Protein AF-A0A2M7B687-F1 (afdb_monomer_lite)

Radius of gyration: 14.81 Å; chains: 1; bounding box: 36×18×42 Å

Structure (mmCIF, N/CA/C/O backbone):
data_AF-A0A2M7B687-F1
#
_entry.id   AF-A0A2M7B687-F1
#
loop_
_atom_site.group_PDB
_atom_site.id
_atom_site.type_symbol
_atom_site.label_atom_id
_atom_site.label_alt_id
_atom_site.label_comp_id
_atom_site.label_asym_id
_atom_site.label_entity_id
_atom_site.label_seq_id
_atom_site.pdbx_PDB_ins_code
_atom_site.Cartn_x
_atom_site.Cartn_y
_atom_site.Cartn_z
_atom_site.occupancy
_atom_site.B_iso_or_equiv
_atom_site.auth_seq_id
_atom_site.auth_comp_id
_atom_site.auth_asym_id
_atom_site.auth_atom_id
_atom_site.pdbx_PDB_model_num
ATOM 1 N N . VAL A 1 1 ? -9.227 -7.936 19.116 1.00 76.56 1 VAL A N 1
ATOM 2 C CA . VAL A 1 1 ? -9.683 -8.171 17.720 1.00 76.56 1 VAL A CA 1
ATOM 3 C C . VAL A 1 1 ? -9.499 -6.931 16.849 1.00 76.56 1 VAL A C 1
ATOM 5 O O . VAL A 1 1 ? -8.831 -7.038 15.831 1.00 76.56 1 VAL A O 1
ATOM 8 N N . SER A 1 2 ? -9.966 -5.750 17.271 1.00 86.00 2 SER A N 1
ATOM 9 C CA . SER A 1 2 ? -9.826 -4.484 16.523 1.00 86.00 2 SER A CA 1
ATOM 10 C C . SER A 1 2 ? -8.389 -4.148 16.096 1.00 86.00 2 SER A C 1
ATOM 12 O O . SER A 1 2 ? -8.169 -3.757 14.955 1.00 86.00 2 SER A O 1
ATOM 14 N N . ILE A 1 3 ? -7.395 -4.395 16.961 1.00 89.25 3 ILE A N 1
ATOM 15 C CA . ILE A 1 3 ? -5.974 -4.183 16.631 1.00 89.25 3 ILE A CA 1
ATOM 16 C C . ILE A 1 3 ? -5.495 -5.076 15.471 1.00 89.25 3 ILE A C 1
ATOM 18 O O . ILE A 1 3 ? -4.766 -4.618 14.601 1.00 89.25 3 ILE A O 1
ATOM 22 N N . ILE A 1 4 ? -5.952 -6.334 15.415 1.00 92.44 4 ILE A N 1
ATOM 23 C CA . ILE A 1 4 ? -5.565 -7.298 14.374 1.00 92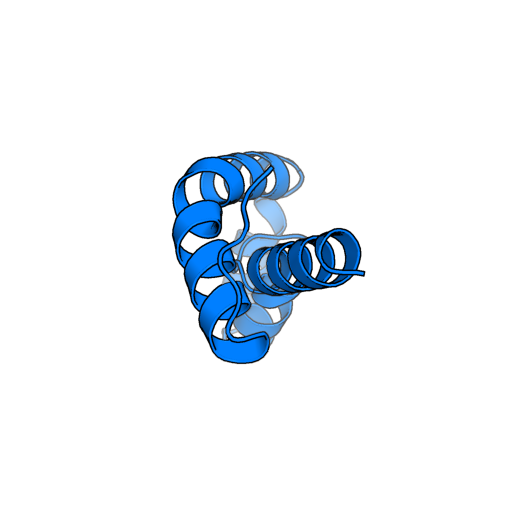.44 4 ILE A CA 1
ATOM 24 C C . ILE A 1 4 ? -6.142 -6.855 13.030 1.00 92.44 4 ILE A C 1
ATOM 26 O O . ILE A 1 4 ? -5.437 -6.860 12.024 1.00 92.44 4 ILE A O 1
ATOM 30 N N . VAL A 1 5 ? -7.411 -6.438 13.019 1.00 92.25 5 VAL A N 1
ATOM 31 C CA . VAL A 1 5 ? -8.076 -5.928 11.813 1.00 92.25 5 VAL A CA 1
ATOM 32 C C . VAL A 1 5 ? -7.369 -4.671 11.308 1.00 92.25 5 VAL A C 1
ATOM 34 O O . VAL A 1 5 ? -7.039 -4.594 10.129 1.00 92.25 5 VAL A O 1
ATOM 37 N N . TYR A 1 6 ? -7.059 -3.726 12.198 1.00 92.75 6 TYR A N 1
ATOM 38 C CA . TYR A 1 6 ? -6.348 -2.502 11.829 1.00 92.75 6 TYR A CA 1
ATOM 39 C C . TYR A 1 6 ? -4.959 -2.785 11.237 1.00 92.75 6 TYR A C 1
ATOM 41 O O . TYR A 1 6 ? -4.619 -2.235 10.192 1.00 92.75 6 TYR A O 1
ATOM 49 N N . ILE A 1 7 ? -4.183 -3.689 11.847 1.00 93.31 7 ILE A N 1
ATOM 50 C CA . ILE A 1 7 ? -2.866 -4.092 11.328 1.00 93.31 7 ILE A CA 1
ATOM 51 C C . ILE A 1 7 ? -2.994 -4.732 9.941 1.00 93.31 7 ILE A C 1
ATOM 53 O O . ILE A 1 7 ? -2.230 -4.382 9.047 1.00 93.31 7 ILE A O 1
ATOM 57 N N . ASN A 1 8 ? -3.965 -5.624 9.724 1.00 95.19 8 ASN A N 1
ATOM 58 C CA . ASN A 1 8 ? -4.164 -6.255 8.414 1.00 95.19 8 ASN A CA 1
ATOM 59 C C . ASN A 1 8 ? -4.570 -5.242 7.338 1.00 95.19 8 ASN A C 1
ATOM 61 O O . ASN A 1 8 ? -4.040 -5.295 6.232 1.00 95.19 8 ASN A O 1
ATOM 65 N N . ILE A 1 9 ? -5.453 -4.291 7.662 1.00 94.94 9 ILE A N 1
ATOM 66 C CA . ILE A 1 9 ? -5.810 -3.194 6.749 1.00 94.94 9 ILE A CA 1
ATOM 67 C C . ILE A 1 9 ? -4.567 -2.366 6.412 1.00 94.94 9 ILE A C 1
ATOM 69 O O . ILE A 1 9 ? -4.316 -2.079 5.243 1.00 94.94 9 ILE A O 1
ATOM 73 N N . PHE A 1 10 ? -3.760 -2.016 7.416 1.00 94.94 10 PHE A N 1
ATOM 74 C CA . PHE A 1 10 ? -2.542 -1.240 7.205 1.00 94.94 10 PHE A CA 1
ATOM 75 C C . PHE A 1 10 ? -1.520 -1.992 6.338 1.00 94.94 10 PHE A C 1
ATOM 77 O O . PHE A 1 10 ? -0.976 -1.413 5.402 1.00 94.94 10 PHE A O 1
ATOM 84 N N . LEU A 1 11 ? -1.296 -3.286 6.593 1.00 94.69 11 LEU A N 1
ATOM 85 C CA . LEU A 1 11 ? -0.403 -4.134 5.794 1.00 94.69 11 LEU A CA 1
ATOM 86 C C . LEU A 1 11 ? -0.907 -4.323 4.358 1.00 94.69 11 LEU A C 1
ATOM 88 O O . LEU A 1 11 ? -0.106 -4.305 3.426 1.00 94.69 11 LEU A O 1
ATOM 92 N N . ALA A 1 12 ? -2.220 -4.470 4.164 1.00 95.00 12 ALA A N 1
ATOM 93 C CA . ALA A 1 12 ? -2.817 -4.556 2.834 1.00 95.00 12 ALA A CA 1
ATOM 94 C C . ALA A 1 12 ? -2.586 -3.261 2.044 1.00 95.00 12 ALA A C 1
ATOM 96 O O . ALA A 1 12 ? -2.119 -3.304 0.908 1.00 95.00 12 ALA A O 1
ATOM 97 N N . LEU A 1 13 ? -2.840 -2.105 2.664 1.00 95.44 13 LEU A N 1
ATOM 98 C CA . 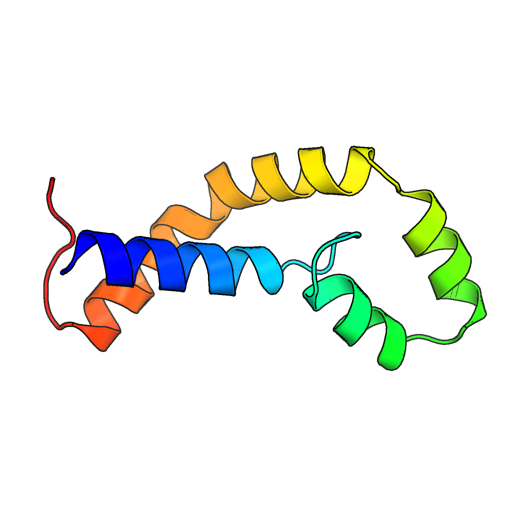LEU A 1 13 ? -2.571 -0.802 2.057 1.00 95.44 13 LEU A CA 1
ATOM 99 C C . LEU A 1 13 ? -1.079 -0.589 1.773 1.00 95.44 13 LEU A C 1
ATOM 101 O O . LEU A 1 13 ? -0.729 -0.078 0.712 1.00 95.44 13 LEU A O 1
ATOM 105 N N . PHE A 1 14 ? -0.202 -1.008 2.686 1.00 94.81 14 PHE A N 1
ATOM 106 C CA . PHE A 1 14 ? 1.245 -0.939 2.499 1.00 94.81 14 PHE A CA 1
ATOM 107 C C . PHE A 1 14 ? 1.684 -1.754 1.280 1.00 94.81 14 PHE A C 1
ATOM 109 O O . PHE A 1 14 ? 2.381 -1.233 0.415 1.00 94.81 14 PHE A O 1
ATOM 116 N N . ASN A 1 15 ? 1.199 -2.991 1.146 1.00 93.38 15 ASN A N 1
ATOM 117 C CA . ASN A 1 15 ? 1.510 -3.840 -0.002 1.00 93.38 15 ASN A CA 1
ATOM 118 C C . ASN A 1 15 ? 0.945 -3.325 -1.329 1.00 93.38 15 ASN A C 1
ATOM 120 O O . ASN A 1 15 ? 1.436 -3.744 -2.368 1.00 93.38 15 ASN A O 1
ATOM 124 N N . LEU A 1 16 ? -0.030 -2.414 -1.336 1.00 92.75 16 LEU A N 1
ATOM 125 C CA . LEU A 1 16 ? -0.535 -1.791 -2.565 1.00 92.75 16 LEU A CA 1
ATOM 126 C C . LEU A 1 16 ? 0.336 -0.631 -3.069 1.00 92.75 16 LEU A C 1
ATOM 128 O O . LEU A 1 16 ? 0.145 -0.177 -4.199 1.00 92.75 16 LEU A O 1
ATOM 132 N N . ILE A 1 17 ? 1.296 -0.151 -2.276 1.00 92.12 17 ILE A N 1
ATOM 133 C CA . ILE A 1 17 ? 2.204 0.914 -2.705 1.00 92.12 17 ILE A CA 1
ATOM 134 C C . ILE A 1 17 ? 3.083 0.380 -3.855 1.00 92.12 17 ILE A C 1
ATOM 136 O O . ILE A 1 17 ? 3.764 -0.635 -3.686 1.00 92.12 17 ILE A O 1
ATOM 140 N N . PRO A 1 18 ? 3.128 1.052 -5.024 1.00 87.31 18 PRO A N 1
ATOM 141 C CA . PRO A 1 18 ? 3.873 0.589 -6.195 1.00 87.31 18 PRO A CA 1
ATOM 142 C C . PRO A 1 18 ? 5.382 0.887 -6.091 1.00 87.31 18 PRO A C 1
ATOM 144 O O . PRO A 1 18 ? 5.987 1.449 -7.003 1.00 87.31 18 PRO A O 1
ATOM 147 N N . LEU A 1 19 ? 6.000 0.517 -4.968 1.00 89.12 19 LEU A N 1
ATOM 148 C CA . LEU A 1 19 ? 7.427 0.678 -4.681 1.00 89.12 19 LEU A CA 1
ATOM 149 C C . LEU A 1 19 ? 8.065 -0.690 -4.408 1.00 89.12 19 LEU A C 1
ATOM 151 O O . LEU A 1 19 ? 7.581 -1.421 -3.544 1.00 89.12 19 LEU A O 1
ATOM 155 N N . PRO A 1 20 ? 9.142 -1.071 -5.115 1.00 84.31 20 PRO A N 1
ATOM 156 C CA . PRO A 1 20 ? 9.862 -2.307 -4.817 1.00 84.31 20 PRO A CA 1
ATOM 157 C C . PRO A 1 20 ? 10.376 -2.306 -3.374 1.00 84.31 20 PRO A C 1
ATOM 159 O O . PRO A 1 20 ? 10.814 -1.255 -2.899 1.00 84.31 20 PRO A O 1
ATOM 162 N N . PRO A 1 21 ? 10.370 -3.453 -2.668 1.00 83.81 21 PRO A N 1
ATOM 163 C CA . PRO A 1 21 ? 9.994 -4.815 -3.069 1.00 83.81 21 PRO A CA 1
ATOM 164 C C . PRO A 1 21 ? 8.517 -5.180 -2.805 1.00 83.81 21 PRO A C 1
ATOM 166 O O . PRO A 1 21 ? 8.174 -6.363 -2.846 1.00 83.81 21 PRO A O 1
ATOM 169 N N . LEU A 1 22 ? 7.656 -4.204 -2.501 1.00 88.62 22 LEU A N 1
ATOM 170 C CA . LEU A 1 22 ? 6.259 -4.437 -2.117 1.00 88.62 22 LEU A CA 1
ATOM 171 C C . LEU A 1 22 ? 5.451 -5.042 -3.268 1.00 88.62 22 LEU A C 1
ATOM 173 O O . LEU A 1 22 ? 5.772 -4.834 -4.442 1.00 88.62 22 LEU A O 1
ATOM 177 N N . ASP A 1 23 ? 4.387 -5.774 -2.946 1.00 89.12 23 ASP A N 1
ATOM 178 C CA . ASP A 1 23 ? 3.645 -6.549 -3.948 1.00 89.12 23 ASP A CA 1
ATOM 179 C C . ASP A 1 23 ? 2.981 -5.676 -5.027 1.00 89.12 23 ASP A C 1
ATOM 181 O O . ASP A 1 23 ? 2.940 -6.060 -6.196 1.00 89.12 23 ASP A O 1
ATOM 185 N N . GLY A 1 24 ? 2.583 -4.449 -4.697 1.00 86.69 24 GLY A N 1
ATOM 186 C CA . GLY A 1 24 ? 2.032 -3.470 -5.633 1.00 86.69 24 GLY A CA 1
ATOM 187 C C . GLY A 1 24 ? 3.013 -3.088 -6.742 1.00 86.69 24 GLY A C 1
ATOM 188 O O . GLY A 1 24 ? 2.600 -2.802 -7.865 1.00 86.69 24 GLY A O 1
ATOM 189 N N . SER A 1 25 ? 4.323 -3.162 -6.482 1.00 87.38 25 SER A N 1
ATOM 190 C CA . SER A 1 25 ? 5.342 -2.952 -7.518 1.00 87.38 25 SER A CA 1
ATOM 191 C C . SER A 1 25 ? 5.407 -4.097 -8.531 1.00 87.38 25 SER A C 1
ATOM 193 O O . SER A 1 25 ? 5.734 -3.854 -9.691 1.00 87.38 25 SER A O 1
ATOM 195 N N . LYS A 1 26 ? 5.057 -5.326 -8.126 1.00 85.12 26 LYS A N 1
ATOM 196 C CA . LYS A 1 26 ? 4.965 -6.494 -9.018 1.00 85.12 26 LYS A CA 1
ATOM 197 C C . LYS A 1 26 ? 3.699 -6.421 -9.870 1.00 85.12 26 LYS A C 1
ATOM 199 O O . LYS A 1 26 ? 3.763 -6.651 -11.069 1.00 85.12 26 LYS A O 1
ATOM 204 N N . VAL A 1 27 ? 2.581 -5.995 -9.281 1.00 87.12 27 VAL A N 1
ATOM 205 C CA . VAL A 1 27 ? 1.349 -5.723 -10.042 1.00 87.12 27 VAL A CA 1
ATOM 206 C C . VAL A 1 27 ? 1.595 -4.627 -11.082 1.00 87.12 27 VAL A C 1
ATOM 208 O O . VAL A 1 27 ? 1.228 -4.777 -12.244 1.00 87.12 27 VAL A O 1
ATOM 211 N N . LEU A 1 28 ? 2.280 -3.544 -10.698 1.00 86.00 28 LEU A N 1
ATOM 212 C CA . LEU A 1 28 ? 2.667 -2.500 -11.645 1.00 86.00 28 LEU A CA 1
ATOM 213 C C . LEU A 1 28 ? 3.656 -3.025 -12.700 1.00 86.00 28 LEU A C 1
ATOM 215 O O . LEU A 1 28 ? 3.578 -2.630 -13.860 1.00 86.00 28 LEU A O 1
ATOM 219 N N . ALA A 1 29 ? 4.571 -3.918 -12.322 1.00 84.94 29 ALA A N 1
ATOM 220 C CA . ALA A 1 29 ? 5.521 -4.533 -13.241 1.00 84.94 29 ALA A CA 1
ATOM 221 C C . ALA A 1 29 ? 4.842 -5.323 -14.361 1.00 84.94 29 ALA A C 1
ATOM 223 O O . ALA A 1 29 ? 5.250 -5.179 -15.512 1.00 84.94 29 ALA A O 1
ATOM 224 N N . ASP A 1 30 ? 3.805 -6.096 -14.041 1.00 84.75 30 ASP A N 1
ATOM 225 C CA . ASP A 1 30 ? 3.050 -6.877 -15.029 1.00 84.75 30 ASP A CA 1
ATOM 226 C C . ASP A 1 30 ? 2.292 -5.981 -16.021 1.00 84.75 30 ASP A C 1
ATOM 228 O O . ASP A 1 30 ? 2.066 -6.363 -17.169 1.00 84.75 30 ASP A O 1
ATOM 232 N N . LEU A 1 31 ? 1.952 -4.757 -15.608 1.00 85.75 31 LEU A N 1
ATOM 233 C CA . LEU A 1 31 ? 1.327 -3.750 -16.466 1.00 85.75 31 LEU A CA 1
ATOM 234 C C . LEU A 1 31 ? 2.344 -2.956 -17.308 1.00 85.75 31 LEU A C 1
ATOM 236 O O . LEU A 1 31 ? 1.950 -2.270 -18.255 1.00 85.75 31 LEU A O 1
ATOM 240 N N . LEU A 1 32 ? 3.643 -3.009 -16.986 1.00 83.31 32 LEU A N 1
ATOM 241 C CA . LEU A 1 32 ? 4.682 -2.204 -17.634 1.00 83.31 32 LEU A CA 1
ATOM 242 C C . LEU A 1 32 ? 5.531 -3.009 -18.641 1.00 83.31 32 LEU A C 1
ATOM 244 O O . LEU A 1 32 ? 5.865 -4.170 -18.422 1.00 83.31 32 LEU A O 1
ATOM 248 N N . PRO A 1 33 ? 6.006 -2.380 -19.736 1.00 80.25 33 PRO A N 1
ATOM 249 C CA . PRO A 1 33 ? 6.954 -3.015 -20.649 1.00 80.25 33 PRO A CA 1
ATOM 250 C C . PRO A 1 33 ? 8.272 -3.371 -19.943 1.00 80.25 33 PRO A C 1
ATOM 252 O O . PRO A 1 33 ? 8.842 -2.536 -19.235 1.00 80.25 33 PRO A O 1
ATOM 255 N N . ARG A 1 34 ? 8.828 -4.559 -20.231 1.00 75.94 34 ARG A N 1
ATOM 256 C CA . ARG A 1 34 ? 10.042 -5.130 -19.594 1.00 75.94 34 ARG A CA 1
ATOM 257 C C . ARG A 1 34 ? 11.234 -4.169 -19.452 1.00 75.94 34 ARG A C 1
ATOM 259 O O . ARG A 1 34 ? 11.993 -4.278 -18.497 1.00 75.94 34 ARG A O 1
ATOM 266 N N . ARG A 1 35 ? 11.397 -3.200 -20.362 1.00 76.00 35 ARG A N 1
ATOM 267 C CA . ARG A 1 35 ? 12.477 -2.193 -20.295 1.00 76.00 35 ARG A CA 1
ATOM 268 C C . ARG A 1 35 ? 12.373 -1.259 -19.084 1.00 76.00 35 ARG A C 1
ATOM 270 O O . ARG A 1 35 ? 13.400 -0.857 -18.552 1.00 76.00 35 ARG A O 1
ATOM 277 N N . ARG A 1 36 ? 11.160 -0.912 -18.639 1.00 75.88 36 ARG A N 1
ATOM 278 C CA . ARG A 1 36 ? 10.948 -0.015 -17.485 1.00 75.88 36 ARG A CA 1
ATOM 279 C C . ARG A 1 36 ? 11.091 -0.742 -16.148 1.00 75.88 36 ARG A C 1
ATOM 281 O O . ARG A 1 36 ? 11.388 -0.112 -15.139 1.00 75.88 36 ARG A O 1
ATOM 288 N N . TRP A 1 37 ? 10.940 -2.063 -16.155 1.00 76.06 37 TRP A N 1
ATOM 289 C CA . TRP A 1 37 ? 11.061 -2.885 -14.959 1.00 76.06 37 TRP A CA 1
ATOM 290 C C . TRP A 1 37 ? 12.487 -2.936 -14.407 1.00 76.06 37 TRP A C 1
ATOM 292 O O . TRP A 1 37 ? 12.670 -2.823 -13.202 1.00 76.06 37 TRP A O 1
ATOM 302 N N . ALA A 1 38 ? 13.499 -3.020 -15.278 1.00 72.62 38 ALA A N 1
ATOM 303 C CA . ALA A 1 38 ? 14.904 -3.021 -14.861 1.00 72.62 38 ALA A CA 1
ATOM 304 C C . ALA A 1 38 ? 15.289 -1.734 -14.106 1.00 72.62 38 ALA A C 1
ATOM 306 O O . ALA A 1 38 ? 16.010 -1.778 -13.112 1.00 72.62 38 ALA A O 1
ATOM 307 N N . ILE A 1 39 ? 14.746 -0.593 -14.543 1.00 73.50 39 ILE A N 1
ATOM 308 C CA . ILE A 1 39 ? 14.930 0.699 -13.871 1.00 73.50 39 ILE A CA 1
ATOM 309 C C . ILE A 1 39 ? 14.218 0.682 -12.517 1.00 73.50 39 ILE A C 1
ATOM 311 O O . ILE A 1 39 ? 14.818 1.038 -11.507 1.00 73.50 39 ILE A O 1
ATOM 315 N N . LEU A 1 40 ? 12.973 0.196 -12.469 1.00 73.38 40 LEU A N 1
ATOM 316 C CA . LEU A 1 40 ? 12.217 0.098 -11.222 1.00 73.38 40 LEU A CA 1
ATOM 317 C C . LEU A 1 40 ? 12.931 -0.804 -10.199 1.00 73.38 40 LEU A C 1
ATOM 319 O O . LEU A 1 40 ? 13.084 -0.406 -9.049 1.00 73.38 40 LEU A O 1
ATOM 323 N N . GLN A 1 41 ? 13.461 -1.956 -10.618 1.00 73.38 41 GLN A N 1
ATOM 324 C CA . GLN A 1 41 ? 14.215 -2.868 -9.751 1.00 73.38 41 GLN A CA 1
ATOM 325 C C . GLN A 1 41 ? 15.510 -2.269 -9.196 1.00 73.38 41 GLN A C 1
ATOM 327 O O . GLN A 1 41 ? 15.870 -2.566 -8.057 1.00 73.38 41 GLN A O 1
ATOM 332 N N . SER A 1 42 ? 16.181 -1.392 -9.952 1.0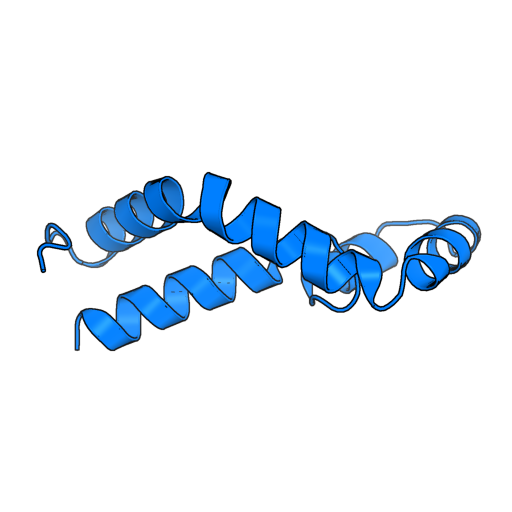0 71.56 42 SER A N 1
ATOM 333 C CA . SER A 1 42 ? 17.394 -0.713 -9.472 1.00 71.56 42 SER A CA 1
ATOM 334 C C . SER A 1 42 ? 17.146 0.208 -8.268 1.00 71.56 42 SER A C 1
ATOM 336 O O . SER A 1 42 ? 18.084 0.526 -7.542 1.00 71.56 42 SER A O 1
ATOM 338 N N . THR A 1 43 ? 15.882 0.563 -7.994 1.00 70.75 43 THR A N 1
ATOM 339 C CA . THR A 1 43 ? 15.480 1.375 -6.829 1.00 70.75 43 THR A CA 1
ATOM 340 C C . THR A 1 43 ? 15.705 0.654 -5.488 1.00 70.75 43 THR A C 1
ATOM 342 O O . THR A 1 43 ? 15.805 1.310 -4.451 1.00 70.75 43 THR A O 1
ATOM 345 N N . GLY A 1 44 ? 15.860 -0.678 -5.494 1.00 70.69 44 GLY A N 1
ATOM 346 C CA . GLY A 1 44 ? 16.432 -1.456 -4.388 1.00 70.69 44 GLY A CA 1
ATOM 347 C C . GLY A 1 44 ? 15.893 -1.141 -2.981 1.00 70.69 44 GLY A C 1
ATOM 348 O O . GLY A 1 44 ? 14.713 -0.861 -2.784 1.00 70.6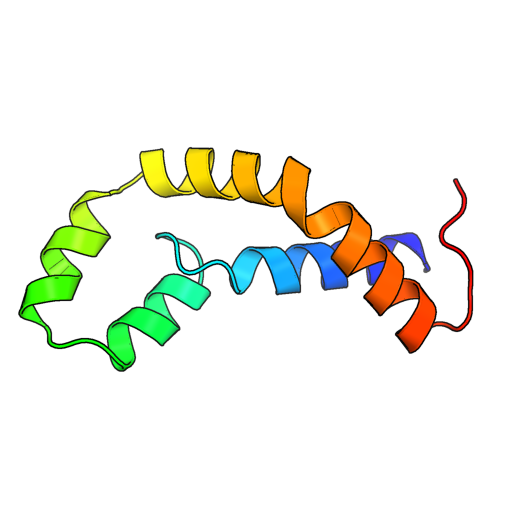9 44 GLY A O 1
ATOM 349 N N . PHE A 1 45 ? 16.788 -1.193 -1.985 1.00 74.69 45 PHE A N 1
ATOM 350 C CA . PHE A 1 45 ? 16.493 -0.990 -0.554 1.00 74.69 45 PHE A CA 1
ATOM 351 C C . PHE A 1 45 ? 15.958 0.419 -0.229 1.00 74.69 45 PHE A C 1
ATOM 353 O O . PHE A 1 45 ? 15.204 0.594 0.728 1.00 74.69 45 PHE A O 1
ATOM 360 N N . PHE A 1 46 ? 16.292 1.424 -1.047 1.00 84.50 46 PHE A N 1
ATOM 361 C CA . PHE A 1 46 ? 15.754 2.781 -0.912 1.00 84.50 46 PHE A CA 1
ATOM 362 C C . PHE A 1 46 ? 14.236 2.828 -1.128 1.00 84.50 46 PHE A C 1
ATOM 364 O O . PHE A 1 46 ? 13.556 3.631 -0.487 1.00 84.50 46 PHE A O 1
ATOM 371 N N . GLY A 1 47 ? 13.693 1.933 -1.963 1.00 84.69 47 GLY A N 1
ATOM 372 C CA . GLY A 1 47 ? 12.251 1.806 -2.176 1.00 84.69 47 GLY A CA 1
ATOM 373 C C . GLY A 1 47 ? 11.481 1.477 -0.894 1.00 84.69 47 GLY A C 1
ATOM 374 O O . GLY A 1 47 ? 10.418 2.048 -0.662 1.00 84.69 47 GLY A O 1
ATOM 375 N N . ILE A 1 48 ? 12.057 0.654 -0.006 1.00 87.00 48 ILE A N 1
ATOM 376 C CA . ILE A 1 48 ? 11.455 0.308 1.294 1.00 87.00 48 ILE A CA 1
ATOM 377 C C . ILE A 1 48 ? 11.360 1.542 2.186 1.00 87.00 48 ILE A C 1
ATOM 379 O O . ILE A 1 48 ? 10.299 1.815 2.739 1.00 87.00 48 ILE A O 1
ATOM 383 N N . PHE A 1 49 ? 12.449 2.302 2.323 1.00 89.50 49 PHE A N 1
ATOM 384 C CA . PHE A 1 49 ? 12.455 3.501 3.163 1.00 89.50 49 PHE A CA 1
ATOM 385 C C . PHE A 1 49 ? 11.453 4.541 2.674 1.00 89.50 49 PHE A C 1
ATOM 387 O O . PHE A 1 49 ? 10.690 5.081 3.475 1.00 89.50 49 PHE A O 1
ATOM 394 N N . LEU A 1 50 ? 11.413 4.786 1.362 1.00 89.75 50 LEU A N 1
ATOM 395 C CA . LEU A 1 50 ? 10.451 5.717 0.786 1.00 89.75 50 LEU A CA 1
ATOM 396 C C . LEU A 1 50 ? 9.012 5.231 0.993 1.00 89.75 50 LEU A C 1
ATOM 398 O O . LEU A 1 50 ? 8.153 6.026 1.368 1.00 89.75 50 LEU A O 1
ATOM 402 N N . ALA A 1 51 ? 8.756 3.933 0.813 1.00 90.75 51 ALA A N 1
ATOM 403 C CA . ALA A 1 51 ? 7.440 3.360 1.052 1.00 90.75 51 ALA A CA 1
ATOM 404 C C . ALA A 1 51 ? 7.027 3.444 2.525 1.00 90.75 51 ALA A C 1
ATOM 406 O O . ALA A 1 51 ? 5.875 3.755 2.794 1.00 90.75 51 ALA A O 1
ATOM 407 N N . LEU A 1 52 ? 7.941 3.225 3.477 1.00 91.81 52 LEU A N 1
ATOM 408 C CA . LEU A 1 52 ? 7.662 3.385 4.907 1.00 91.81 52 LEU A CA 1
ATOM 409 C C . LEU A 1 52 ? 7.322 4.833 5.249 1.00 91.81 52 LEU A C 1
ATOM 411 O O . LEU A 1 52 ? 6.318 5.076 5.912 1.00 91.81 52 LEU A O 1
ATOM 415 N N . ILE A 1 53 ? 8.108 5.796 4.764 1.00 92.62 53 ILE A N 1
ATOM 416 C CA . ILE A 1 53 ? 7.813 7.220 4.960 1.00 92.62 53 ILE A CA 1
ATOM 417 C C . ILE A 1 53 ? 6.423 7.527 4.395 1.00 92.62 53 ILE A C 1
ATOM 419 O O . ILE A 1 53 ? 5.547 7.985 5.125 1.00 92.62 53 ILE A O 1
ATOM 423 N N . LEU A 1 54 ? 6.176 7.189 3.129 1.00 90.94 54 LEU A N 1
ATOM 424 C CA . LEU A 1 54 ? 4.880 7.408 2.489 1.00 90.94 54 LEU A CA 1
ATOM 425 C C . LEU A 1 54 ? 3.741 6.747 3.277 1.00 90.94 54 LEU A C 1
ATOM 427 O O . LEU A 1 54 ? 2.686 7.349 3.477 1.00 90.94 54 LEU A O 1
ATOM 431 N N . ALA A 1 55 ? 3.977 5.535 3.774 1.00 93.25 55 ALA A N 1
ATOM 432 C CA . ALA A 1 55 ? 3.015 4.777 4.543 1.00 93.25 55 ALA A CA 1
ATOM 433 C C . ALA A 1 55 ? 2.637 5.477 5.842 1.00 93.25 55 ALA A C 1
ATOM 435 O O . ALA A 1 55 ? 1.452 5.627 6.116 1.00 93.25 55 ALA A O 1
ATOM 436 N N . PHE A 1 56 ? 3.616 5.950 6.612 1.00 92.06 56 PHE A N 1
ATOM 437 C CA . PHE A 1 56 ? 3.369 6.631 7.883 1.00 92.06 56 PHE A CA 1
ATOM 438 C C . PHE A 1 56 ? 2.638 7.967 7.722 1.00 92.06 56 PHE A C 1
ATOM 440 O O . PHE A 1 56 ? 1.860 8.330 8.601 1.00 92.06 56 PHE A O 1
ATOM 447 N N . PHE A 1 57 ? 2.844 8.681 6.613 1.00 92.12 57 PHE A N 1
ATOM 448 C CA . PHE A 1 57 ? 2.185 9.969 6.382 1.00 92.12 57 PHE A CA 1
ATOM 449 C C . PHE A 1 57 ? 0.811 9.841 5.708 1.00 92.12 57 PHE A C 1
ATOM 451 O O . PHE A 1 57 ? -0.088 10.620 6.019 1.00 92.12 57 PHE A O 1
ATOM 458 N N . ILE A 1 58 ? 0.625 8.872 4.804 1.00 92.94 58 ILE A N 1
ATOM 459 C CA . ILE A 1 58 ? -0.577 8.789 3.955 1.00 92.94 58 ILE A CA 1
ATOM 460 C C . ILE A 1 58 ? -1.561 7.716 4.423 1.00 92.94 58 ILE A C 1
ATOM 462 O O . ILE A 1 58 ? -2.773 7.930 4.367 1.00 92.94 58 ILE A O 1
ATOM 466 N N . LEU A 1 59 ? -1.083 6.557 4.884 1.00 93.69 59 LEU A N 1
ATOM 467 C CA . LEU A 1 59 ? -1.974 5.433 5.178 1.00 93.69 59 LEU A CA 1
ATOM 468 C C . LEU A 1 59 ? -2.819 5.580 6.449 1.00 93.69 59 LEU A C 1
ATOM 470 O O . LEU A 1 59 ? -3.938 5.079 6.408 1.00 93.69 59 LEU A O 1
ATOM 474 N N . PRO A 1 60 ? -2.408 6.241 7.554 1.00 93.12 60 PRO A N 1
ATOM 475 C CA . PRO A 1 60 ? -3.227 6.306 8.766 1.00 93.12 60 PRO A CA 1
ATOM 476 C C . PRO A 1 60 ? -4.660 6.835 8.574 1.00 93.12 60 PRO A C 1
ATOM 478 O O . PRO A 1 60 ? -5.585 6.174 9.055 1.00 93.12 60 PRO A O 1
ATOM 481 N N . PRO A 1 61 ? -4.913 7.962 7.870 1.00 93.06 61 PRO A N 1
ATOM 482 C CA . PRO A 1 61 ? -6.284 8.422 7.648 1.00 93.06 61 PRO A CA 1
ATOM 483 C C . PRO A 1 61 ? -7.094 7.437 6.794 1.00 93.06 61 PRO A C 1
ATOM 485 O O . PRO A 1 61 ? -8.259 7.182 7.095 1.00 93.06 61 PRO A O 1
ATOM 488 N N . ILE A 1 62 ? -6.471 6.830 5.778 1.00 94.00 62 ILE A N 1
ATOM 489 C CA . ILE A 1 62 ? -7.118 5.856 4.886 1.00 94.00 62 ILE A CA 1
ATOM 490 C C . ILE A 1 62 ? -7.442 4.565 5.649 1.00 94.00 62 ILE A C 1
ATOM 492 O O . ILE A 1 62 ? -8.5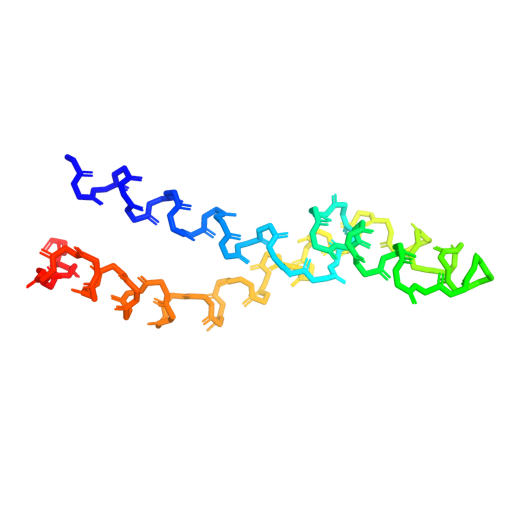60 4.062 5.580 1.00 94.00 62 ILE A O 1
ATOM 496 N N . ALA A 1 63 ? -6.490 4.050 6.425 1.00 93.75 63 ALA A N 1
ATOM 497 C CA . ALA A 1 63 ? -6.647 2.854 7.239 1.00 93.75 63 ALA A CA 1
ATOM 498 C C . ALA A 1 63 ? -7.737 3.042 8.298 1.00 93.75 63 ALA A C 1
ATOM 500 O O . ALA A 1 63 ? -8.562 2.150 8.485 1.00 93.75 63 ALA A O 1
ATOM 501 N N . ARG A 1 64 ? -7.793 4.212 8.950 1.00 92.44 64 ARG A N 1
ATOM 502 C CA . ARG A 1 64 ? -8.854 4.541 9.913 1.00 92.44 64 ARG A CA 1
ATOM 503 C C . ARG A 1 64 ? -10.226 4.620 9.241 1.00 92.44 64 ARG A C 1
ATOM 505 O O . ARG A 1 64 ? -11.187 4.101 9.803 1.00 92.44 64 ARG A O 1
ATOM 512 N N . LEU A 1 65 ? -10.316 5.219 8.052 1.00 93.38 65 LEU A N 1
ATOM 513 C CA . LEU A 1 65 ? -11.556 5.268 7.276 1.00 93.38 65 LEU A CA 1
ATOM 514 C C . LEU A 1 65 ? -12.032 3.861 6.894 1.00 93.38 65 LEU A C 1
ATOM 516 O O . LEU A 1 65 ? -13.185 3.522 7.144 1.00 93.38 65 LEU A O 1
ATOM 520 N N . LEU A 1 66 ? -11.147 3.027 6.341 1.00 94.00 66 LEU A N 1
ATOM 521 C CA . LEU A 1 66 ? -11.476 1.647 5.969 1.00 94.00 66 LEU A CA 1
ATOM 522 C C . LEU A 1 66 ? -11.853 0.803 7.185 1.00 94.00 66 LEU A C 1
ATOM 524 O O . LEU A 1 66 ? -12.821 0.050 7.132 1.00 94.00 66 LEU A O 1
ATOM 528 N N . PHE A 1 67 ? -11.129 0.949 8.293 1.00 94.31 67 PHE A N 1
ATOM 529 C CA . PHE A 1 67 ? -11.458 0.267 9.537 1.00 94.31 67 PHE A CA 1
ATOM 530 C C . PHE A 1 67 ? -12.861 0.641 10.020 1.00 94.31 67 PHE A C 1
ATOM 532 O O . PHE A 1 67 ? -13.648 -0.246 10.351 1.00 94.31 67 PHE A O 1
ATOM 539 N N . TRP A 1 68 ? -13.191 1.934 10.021 1.00 93.56 68 TRP A N 1
ATOM 540 C CA . TRP A 1 68 ? -14.518 2.410 10.399 1.00 93.56 68 TRP A CA 1
ATOM 541 C C . TRP A 1 68 ? -15.603 1.890 9.448 1.00 93.56 68 TRP A C 1
ATOM 543 O O . TRP A 1 68 ? -16.628 1.408 9.918 1.00 93.56 68 TRP A O 1
ATOM 553 N N . LEU A 1 69 ? -15.361 1.896 8.133 1.00 94.31 69 LEU A N 1
ATOM 554 C CA . LEU A 1 69 ? -16.299 1.358 7.140 1.00 94.31 69 LEU A CA 1
ATOM 555 C C . LEU A 1 69 ? -16.561 -0.143 7.322 1.00 94.31 69 LEU A C 1
ATOM 557 O O . LEU A 1 69 ? -17.697 -0.585 7.184 1.00 94.31 69 LEU A O 1
ATOM 561 N N . ILE A 1 70 ? -15.523 -0.927 7.625 1.00 92.69 70 ILE A N 1
ATOM 562 C CA . ILE A 1 70 ? -15.626 -2.389 7.750 1.00 92.69 70 ILE A CA 1
ATOM 563 C C . ILE A 1 70 ? -16.238 -2.794 9.095 1.00 92.69 70 ILE A C 1
ATOM 565 O O . ILE A 1 70 ? -17.013 -3.744 9.161 1.00 92.69 70 ILE A O 1
ATOM 569 N N . THR A 1 71 ? -15.867 -2.112 10.180 1.00 90.88 71 THR A N 1
ATOM 570 C CA . THR A 1 71 ? -16.246 -2.520 11.545 1.00 90.88 71 THR A CA 1
ATOM 571 C C . THR A 1 71 ? -17.417 -1.730 12.122 1.00 90.88 71 THR A C 1
ATOM 573 O O . THR A 1 71 ? -17.991 -2.145 13.127 1.00 90.88 71 THR A O 1
ATOM 576 N N . GLY A 1 72 ? -17.752 -0.576 11.541 1.00 88.25 72 GLY A N 1
ATOM 577 C CA . GLY A 1 72 ? -18.717 0.375 12.094 1.00 88.25 72 GLY A CA 1
ATOM 578 C C . GLY A 1 72 ? -18.253 1.060 13.386 1.00 88.25 72 GLY A C 1
ATOM 579 O O . GLY A 1 72 ? -19.017 1.824 13.973 1.00 88.25 72 GLY A O 1
ATOM 580 N N . GLN A 1 73 ? -17.025 0.802 13.852 1.00 84.06 73 GLN A N 1
ATOM 581 C CA . GLN A 1 73 ? -16.501 1.325 15.112 1.00 84.06 73 GLN A CA 1
ATOM 582 C C . GLN A 1 73 ? -15.400 2.360 14.883 1.00 84.06 73 GLN A C 1
ATOM 584 O O . GLN A 1 73 ? -14.587 2.257 13.963 1.00 84.06 73 GLN A O 1
ATOM 589 N N . GLY A 1 74 ? -15.357 3.377 15.746 1.00 76.50 74 GLY A N 1
ATOM 590 C CA . GLY A 1 74 ? -14.228 4.299 15.799 1.00 76.50 74 GLY A CA 1
ATOM 591 C C . GLY A 1 74 ? -12.991 3.582 16.337 1.00 76.50 74 GLY A C 1
ATOM 592 O O . GLY A 1 74 ? -13.056 2.921 17.371 1.00 76.50 74 GLY A O 1
ATOM 593 N N . PHE A 1 75 ? -11.854 3.718 15.651 1.00 71.19 75 PHE A N 1
ATOM 594 C CA . PHE A 1 75 ? -10.575 3.242 16.178 1.00 71.19 75 PHE A CA 1
ATOM 595 C C . PHE A 1 75 ? -10.066 4.225 17.245 1.00 71.19 75 PHE A C 1
ATOM 597 O O . PHE A 1 75 ? -9.374 5.198 16.926 1.00 71.19 75 PHE A O 1
ATOM 604 N N . GLY A 1 76 ? -10.482 4.001 18.493 1.00 64.94 76 GLY A N 1
ATOM 605 C CA . GLY A 1 76 ? -9.958 4.661 19.690 1.00 64.94 76 GLY A CA 1
ATOM 606 C C . GLY A 1 76 ? -8.889 3.794 20.353 1.00 64.94 76 GLY A C 1
ATOM 607 O O . GLY A 1 76 ? -9.050 2.575 20.4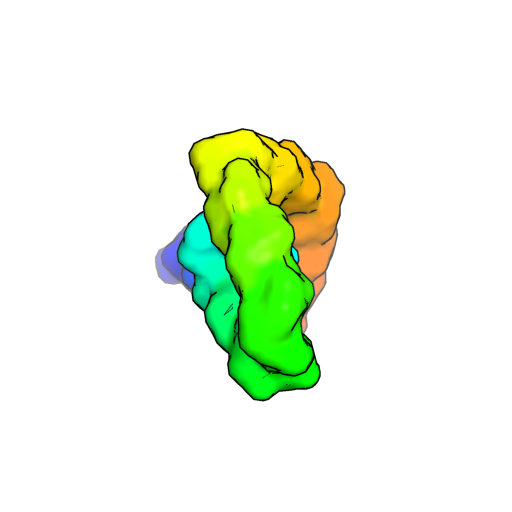13 1.00 64.94 76 GLY A O 1
ATOM 608 N N . PHE A 1 77 ? -7.797 4.421 20.793 1.00 54.38 77 PHE A N 1
ATOM 609 C CA . PHE A 1 77 ? -6.877 3.813 21.757 1.00 54.38 77 PHE A CA 1
ATOM 610 C C . PHE A 1 77 ? -7.495 3.851 23.152 1.00 54.38 77 PHE A C 1
ATOM 612 O O . PHE A 1 77 ? -8.198 4.850 23.436 1.00 54.38 77 PHE A O 1
#

Sequence (77 aa):
VSIIVYINIFLALFNLIPLPPLDGSKVLADLLPRRRWAILQSTGFFGIFLALILAFFILPPIARLLFWLITGQGFGF

Foldseek 3Di:
DLVVLLVVLLLVVLLCPCAPPRVVVVVVVVVDDPVVNVVRCVCPPVSVVVSVVCSVVPVPVVSQVVSCVVPVDHPDD

Secondary structure (DSSP, 8-state):
-HHHHHHHHHHHHHHTS-STTSHHHHHHHHHS-HHHHHHHHHTHHHHHHHHHHHHHHHHHHHHHHHHHHHHSS----

Organism: NCBI:txid1975069

InterPro domains:
  IPR008915 Peptidase M50 [PF02163] (2-41)
  IPR052348 Zinc-dependent_metallopeptidase_M50B [PTHR35864] (3-59)

pLDDT: mean 86.34, std 8.62, range [54.38, 95.44]